Protein AF-A0A8K0KDR8-F1 (afdb_monomer_lite)

Radius of gyration: 21.53 Å; chains: 1; bounding box: 51×29×61 Å

Structure (mmCIF, N/CA/C/O backbone):
data_AF-A0A8K0KDR8-F1
#
_entry.id   AF-A0A8K0KDR8-F1
#
loop_
_atom_site.group_PDB
_atom_site.id
_atom_site.type_symbol
_atom_site.label_atom_id
_atom_site.label_alt_id
_atom_site.label_comp_id
_atom_site.label_asym_id
_atom_site.label_entity_id
_atom_site.label_seq_id
_atom_site.pdbx_PDB_ins_code
_atom_site.Cartn_x
_atom_site.Cartn_y
_atom_site.Cartn_z
_atom_site.occupancy
_atom_site.B_iso_or_equiv
_atom_site.auth_seq_id
_atom_site.auth_comp_id
_atom_site.auth_asym_id
_atom_site.auth_atom_id
_atom_site.pdbx_PDB_model_num
ATOM 1 N N . MET A 1 1 ? -10.555 5.319 9.931 1.00 61.41 1 MET A N 1
ATOM 2 C CA . MET A 1 1 ? -9.282 5.523 10.639 1.00 61.41 1 MET A CA 1
ATOM 3 C C . MET A 1 1 ? -8.241 5.415 9.559 1.00 61.41 1 MET A C 1
ATOM 5 O O . MET A 1 1 ? -8.094 4.333 9.017 1.00 61.41 1 MET A O 1
ATOM 9 N N . TYR A 1 2 ? -7.696 6.553 9.145 1.00 67.12 2 TYR A N 1
ATOM 10 C CA . TYR A 1 2 ? -6.772 6.627 8.020 1.00 67.12 2 TYR A CA 1
ATOM 11 C C . TYR A 1 2 ? -5.458 5.924 8.386 1.00 67.12 2 TYR A C 1
ATOM 13 O O . TYR A 1 2 ? -4.940 6.143 9.483 1.00 67.12 2 TYR A O 1
ATOM 21 N N . GLY A 1 3 ? -4.959 5.046 7.518 1.00 68.75 3 GLY A N 1
ATOM 22 C CA . GLY A 1 3 ? -3.696 4.330 7.700 1.00 68.75 3 GLY A CA 1
ATOM 23 C C . GLY A 1 3 ? -3.787 3.062 8.551 1.00 68.75 3 GLY A C 1
ATOM 24 O O . GLY A 1 3 ? -2.798 2.338 8.640 1.00 68.75 3 GLY A O 1
ATOM 25 N N . ALA A 1 4 ? -4.949 2.753 9.144 1.00 81.62 4 ALA A N 1
ATOM 26 C CA . ALA A 1 4 ? -5.172 1.491 9.864 1.00 81.62 4 ALA A CA 1
ATOM 27 C C . ALA A 1 4 ? -4.938 0.272 8.969 1.00 81.62 4 ALA A C 1
ATOM 29 O O . ALA A 1 4 ? -4.615 -0.811 9.442 1.00 81.62 4 ALA A O 1
ATOM 30 N N . GLU A 1 5 ? -5.060 0.473 7.668 1.00 76.12 5 GLU A N 1
ATOM 31 C CA . GLU A 1 5 ? -4.816 -0.535 6.673 1.00 76.12 5 GLU A CA 1
ATOM 32 C C . GLU A 1 5 ? -3.337 -0.969 6.603 1.00 76.12 5 GLU A C 1
ATOM 34 O O . GLU A 1 5 ? -3.063 -2.112 6.245 1.00 76.12 5 GLU A O 1
ATOM 39 N N . VAL A 1 6 ? -2.402 -0.090 6.991 1.00 75.06 6 VAL A N 1
ATOM 40 C CA . VAL A 1 6 ? -0.946 -0.324 6.960 1.00 75.06 6 VAL A CA 1
ATOM 41 C C . VAL A 1 6 ? -0.435 -0.926 8.272 1.00 75.06 6 VAL A C 1
ATOM 43 O O . VAL A 1 6 ? 0.407 -1.818 8.258 1.00 75.06 6 VAL A O 1
ATOM 46 N N . TRP A 1 7 ? -0.915 -0.438 9.421 1.00 82.00 7 TRP A N 1
ATOM 47 C CA . TRP A 1 7 ? -0.416 -0.863 10.739 1.00 82.00 7 TRP A CA 1
ATOM 48 C C . TRP A 1 7 ? -1.354 -1.811 11.498 1.00 82.00 7 TRP A C 1
ATOM 50 O O . TRP A 1 7 ? -0.960 -2.323 12.544 1.00 82.00 7 TRP A O 1
ATOM 60 N N . GLY A 1 8 ? -2.579 -2.056 11.019 1.00 84.50 8 GLY A N 1
ATOM 61 C CA . GLY A 1 8 ? -3.604 -2.817 11.745 1.00 84.50 8 GLY A CA 1
ATOM 62 C C . GLY A 1 8 ? -3.206 -4.260 12.073 1.00 84.50 8 GLY A C 1
ATOM 63 O O . GLY A 1 8 ? -3.477 -4.723 13.180 1.00 84.50 8 GLY A O 1
ATOM 64 N N . GLU A 1 9 ? -2.492 -4.941 11.174 1.00 82.25 9 GLU A N 1
ATOM 65 C CA . GLU A 1 9 ? -1.931 -6.281 11.428 1.00 82.25 9 GLU A CA 1
ATOM 66 C C . GLU A 1 9 ? -0.784 -6.279 12.460 1.00 82.25 9 GLU A C 1
ATOM 68 O O . GLU A 1 9 ? -0.543 -7.278 13.130 1.00 82.25 9 GLU A O 1
ATOM 73 N N . LEU A 1 10 ? -0.105 -5.144 12.666 1.00 83.81 10 LEU A N 1
ATOM 74 C CA . LEU A 1 10 ? 1.021 -5.009 13.607 1.00 83.81 10 LEU A CA 1
ATOM 75 C C . LEU A 1 10 ? 0.563 -4.702 15.049 1.00 83.81 10 LEU A C 1
ATOM 77 O O . LEU A 1 10 ? 1.365 -4.396 15.942 1.00 83.81 10 LEU A O 1
ATOM 81 N N . VAL A 1 11 ? -0.749 -4.723 15.300 1.00 86.44 11 VA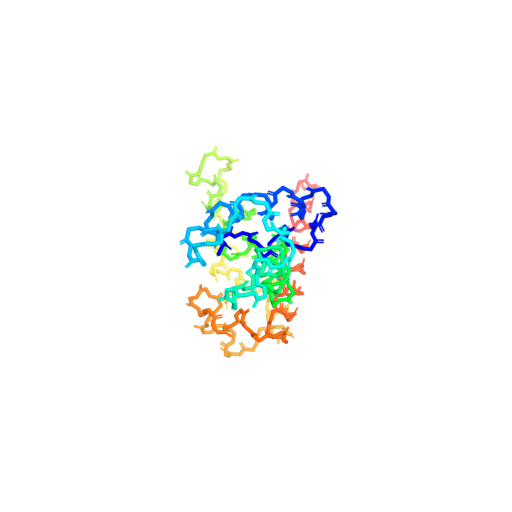L A N 1
ATOM 82 C CA . VAL A 1 11 ? -1.329 -4.416 16.610 1.00 86.44 11 VAL A CA 1
ATOM 83 C C . VAL A 1 11 ? -1.100 -5.583 17.574 1.00 86.44 11 VAL A C 1
ATOM 85 O O . VAL A 1 11 ? -1.824 -6.578 17.560 1.00 86.44 11 VAL A O 1
ATOM 88 N N . ASN A 1 12 ? -0.132 -5.411 18.475 1.00 89.62 12 ASN A N 1
ATOM 89 C CA . ASN A 1 12 ? 0.132 -6.305 19.604 1.00 89.62 12 ASN A CA 1
ATOM 90 C C . ASN A 1 12 ? -0.755 -5.985 20.821 1.00 89.62 12 ASN A C 1
ATOM 92 O O . ASN A 1 12 ? -1.438 -4.959 20.865 1.00 89.62 12 ASN A O 1
ATOM 96 N N . GLN A 1 13 ? -0.683 -6.817 21.868 1.00 88.56 13 GLN A N 1
ATOM 97 C CA . GLN A 1 13 ? -1.474 -6.635 23.094 1.00 88.56 13 GLN A CA 1
ATOM 98 C C . GLN A 1 13 ? -1.250 -5.267 23.765 1.00 88.56 13 GLN A C 1
ATOM 100 O O . GLN A 1 13 ? -2.191 -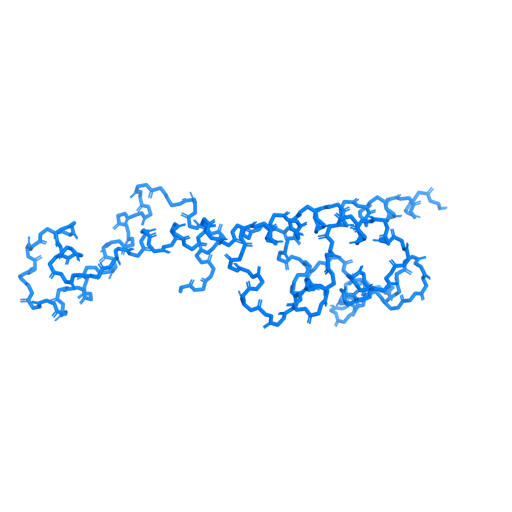4.653 24.263 1.00 88.56 13 GLN A O 1
ATOM 105 N N . ILE A 1 14 ? -0.021 -4.743 23.726 1.00 90.62 14 ILE A N 1
ATOM 106 C CA . ILE A 1 14 ? 0.309 -3.414 24.267 1.00 90.62 14 ILE A CA 1
ATOM 107 C C . ILE A 1 14 ? -0.435 -2.312 23.496 1.00 90.62 14 ILE A C 1
ATOM 109 O O . ILE A 1 14 ? -1.009 -1.406 24.103 1.00 90.62 14 ILE A O 1
ATOM 113 N N . HIS A 1 15 ? -0.456 -2.395 22.163 1.00 90.12 15 HIS A N 1
ATOM 114 C CA . HIS A 1 15 ? -1.165 -1.444 21.304 1.00 90.12 15 HIS A CA 1
ATOM 115 C C . HIS A 1 15 ? -2.677 -1.541 21.507 1.00 90.12 15 HIS A C 1
ATOM 117 O O . HIS A 1 15 ? -3.329 -0.512 21.674 1.00 90.12 15 HIS A O 1
ATOM 123 N N . ARG A 1 16 ? -3.216 -2.764 21.600 1.00 90.69 16 ARG A N 1
ATOM 124 C CA . ARG A 1 16 ? -4.625 -3.013 21.932 1.00 90.69 16 ARG A CA 1
ATOM 125 C C . ARG A 1 16 ? -5.020 -2.330 23.238 1.00 90.69 16 ARG A C 1
ATOM 127 O O . ARG A 1 16 ? -5.980 -1.566 23.258 1.00 90.69 16 ARG A O 1
ATOM 134 N N . ASN A 1 17 ? -4.263 -2.552 24.312 1.00 90.81 17 ASN A N 1
ATOM 135 C CA . ASN A 1 17 ? -4.572 -1.977 25.621 1.00 90.81 17 ASN A CA 1
ATOM 136 C C . ASN A 1 17 ? -4.560 -0.439 25.587 1.00 90.81 17 ASN A C 1
ATOM 138 O O . ASN A 1 17 ? -5.434 0.198 26.174 1.00 90.81 17 ASN A O 1
ATOM 142 N N . LYS A 1 18 ? -3.615 0.170 24.856 1.00 91.88 18 LYS A N 1
ATOM 143 C CA . LYS A 1 18 ? -3.575 1.629 24.655 1.00 91.88 18 LYS A CA 1
ATOM 144 C C . LYS A 1 18 ? -4.787 2.135 23.868 1.00 91.88 18 LYS A C 1
ATOM 146 O O . LYS A 1 18 ? -5.425 3.090 24.300 1.00 91.88 18 LYS A O 1
ATOM 151 N N . LEU A 1 19 ? -5.129 1.491 22.750 1.00 91.75 19 LEU A N 1
ATOM 152 C CA . LEU A 1 19 ? -6.271 1.875 21.911 1.00 91.75 19 LEU A CA 1
ATOM 153 C C . LEU A 1 19 ? -7.598 1.761 22.667 1.00 91.75 19 LEU A C 1
ATOM 155 O O . LEU A 1 19 ? -8.408 2.684 22.626 1.00 91.75 19 LEU A O 1
ATOM 159 N N . LEU A 1 20 ? -7.793 0.673 23.412 1.00 90.19 20 LEU A N 1
ATOM 160 C CA . LEU A 1 20 ? -8.975 0.483 24.250 1.00 90.19 20 LEU A CA 1
ATOM 161 C C . LEU A 1 20 ? -9.050 1.502 25.384 1.00 90.19 20 LEU A C 1
ATOM 163 O O . LEU A 1 20 ? -10.132 2.003 25.674 1.00 90.19 20 LEU A O 1
ATOM 167 N N . SER A 1 21 ? -7.915 1.856 25.993 1.00 90.44 21 SER A N 1
ATOM 168 C CA . SER A 1 21 ? -7.860 2.913 27.009 1.00 90.44 21 SER A CA 1
ATOM 169 C C . SER A 1 21 ? -8.291 4.273 26.444 1.00 90.44 21 SER A C 1
ATOM 171 O O . SER A 1 21 ? -9.080 4.978 27.070 1.00 90.44 21 SER A O 1
ATOM 173 N N . LEU A 1 22 ? -7.863 4.613 25.222 1.00 90.69 22 LEU A N 1
ATOM 174 C CA . LEU A 1 22 ? -8.301 5.832 24.532 1.00 90.69 22 LEU A CA 1
ATOM 175 C C . LEU A 1 22 ? -9.797 5.792 24.186 1.00 90.69 22 LEU A C 1
ATOM 177 O O . LEU A 1 22 ? -10.516 6.766 24.405 1.00 90.69 22 LEU A O 1
ATOM 181 N N . GLN A 1 23 ? -10.282 4.657 23.678 1.00 93.12 23 GLN A N 1
ATOM 182 C CA . GLN A 1 23 ? -11.687 4.480 23.312 1.00 93.12 23 GLN A CA 1
ATOM 183 C C . GLN A 1 23 ? -12.612 4.511 24.538 1.00 93.12 23 GLN A C 1
ATOM 185 O O . GLN A 1 23 ? -13.734 5.010 24.453 1.00 93.12 23 GLN A O 1
ATOM 190 N N . ARG A 1 24 ? -12.141 4.015 25.688 1.00 93.81 24 ARG A N 1
ATOM 191 C CA . ARG A 1 24 ? -12.902 3.894 26.938 1.00 93.81 24 ARG A CA 1
ATOM 192 C C . ARG A 1 24 ? -13.583 5.196 27.344 1.00 93.81 24 ARG A C 1
ATOM 194 O O . ARG A 1 24 ? -14.759 5.168 27.696 1.00 93.81 24 ARG A O 1
ATOM 201 N N . SER A 1 25 ? -12.871 6.320 27.280 1.00 93.00 25 SER A N 1
ATOM 202 C CA . SER A 1 25 ? -13.414 7.633 27.652 1.00 93.00 25 SER A CA 1
ATOM 203 C C . SER A 1 25 ? -14.655 7.983 26.830 1.00 93.00 25 SER A C 1
ATOM 205 O O . SER A 1 25 ? -15.659 8.427 27.379 1.00 93.00 25 SER A O 1
ATOM 207 N N . ILE A 1 26 ? -14.616 7.701 25.526 1.00 93.00 26 ILE A N 1
ATOM 208 C CA . ILE A 1 26 ? -15.735 7.931 24.608 1.00 93.00 26 ILE A CA 1
ATOM 209 C C . ILE A 1 26 ? -16.885 6.961 24.920 1.00 93.00 26 ILE A C 1
ATOM 211 O O . ILE A 1 26 ? -18.036 7.378 25.005 1.00 93.00 26 ILE A O 1
ATOM 215 N N . LEU A 1 27 ? -16.591 5.677 25.152 1.00 93.88 27 LEU A N 1
ATOM 216 C CA . LEU A 1 27 ? -17.623 4.665 25.420 1.00 93.88 27 LEU A CA 1
ATOM 217 C C . LEU A 1 27 ? -18.358 4.890 26.745 1.00 93.88 27 LEU A C 1
ATOM 219 O O . LEU A 1 27 ? -19.563 4.648 26.818 1.00 93.88 27 LEU A O 1
ATOM 223 N N . ILE A 1 28 ? -17.664 5.374 27.779 1.00 94.94 28 ILE A N 1
ATOM 224 C CA . ILE A 1 28 ? -18.285 5.763 29.054 1.00 94.94 28 ILE A CA 1
ATOM 225 C C . ILE A 1 28 ? -19.287 6.897 28.833 1.00 94.94 28 ILE A C 1
ATOM 227 O O . ILE A 1 28 ? -20.389 6.842 29.370 1.00 94.94 28 ILE A O 1
ATOM 231 N N . ILE A 1 29 ? -18.939 7.894 28.014 1.00 94.56 29 ILE A N 1
ATOM 232 C CA . ILE A 1 29 ? -19.832 9.018 27.704 1.00 94.56 29 ILE A CA 1
ATOM 233 C C . ILE A 1 29 ? -21.077 8.527 26.956 1.00 94.56 29 ILE A C 1
ATOM 235 O O . ILE A 1 29 ? -22.191 8.902 27.315 1.00 94.56 29 ILE A O 1
ATOM 239 N N . VAL A 1 30 ? -20.899 7.660 25.955 1.00 94.25 30 VAL A N 1
ATOM 240 C CA . VAL A 1 30 ? -22.004 7.138 25.133 1.00 94.25 30 VAL A CA 1
ATOM 241 C C . VAL A 1 30 ? -22.958 6.258 25.946 1.00 94.25 30 VAL A C 1
ATOM 243 O O . VAL A 1 30 ? -24.170 6.430 25.867 1.00 94.25 30 VAL A O 1
ATOM 246 N N . SER A 1 31 ? -22.425 5.331 26.745 1.00 94.06 31 SER A N 1
ATOM 247 C CA . SER A 1 31 ? -23.236 4.409 27.561 1.00 94.06 31 SER A CA 1
ATOM 248 C C . SER A 1 31 ? -23.750 5.015 28.867 1.00 94.06 31 SER A C 1
ATOM 250 O O . SER A 1 31 ? -24.609 4.418 29.511 1.00 94.06 31 SER A O 1
ATOM 252 N N . LYS A 1 32 ? -23.195 6.158 29.298 1.00 93.75 32 LYS A N 1
ATOM 253 C CA . LYS A 1 32 ? -23.350 6.712 30.657 1.00 93.75 32 LYS A CA 1
ATOM 254 C C . LYS A 1 32 ? -23.006 5.706 31.768 1.00 93.75 32 LYS A C 1
ATOM 256 O O . LYS A 1 32 ? -23.543 5.776 32.872 1.00 93.75 32 LYS A O 1
ATOM 261 N N . ALA A 1 33 ? -22.106 4.768 31.483 1.00 92.19 33 ALA A N 1
ATOM 262 C CA . ALA A 1 33 ? -21.658 3.760 32.431 1.00 92.19 33 ALA A CA 1
ATOM 263 C C . ALA A 1 33 ? -20.788 4.354 33.554 1.00 92.19 33 ALA A C 1
ATOM 265 O O . ALA A 1 33 ? -20.158 5.403 33.408 1.00 92.19 33 ALA A O 1
ATOM 266 N N . TYR A 1 34 ? -20.687 3.640 34.678 1.00 90.56 34 TYR A N 1
ATOM 267 C CA . TYR A 1 34 ? -19.768 4.014 35.753 1.00 90.56 34 TYR A CA 1
ATOM 268 C C . TYR A 1 34 ? -18.304 3.934 35.306 1.00 90.56 34 TYR A C 1
ATOM 270 O O . TYR A 1 34 ? -17.908 3.073 34.516 1.00 90.56 34 TYR A O 1
ATOM 278 N N . ARG A 1 35 ? -17.452 4.778 35.906 1.00 86.94 35 ARG A N 1
ATOM 279 C CA . ARG A 1 35 ? -16.003 4.788 35.635 1.00 86.94 35 ARG A CA 1
ATOM 280 C C . ARG A 1 35 ? -15.289 3.477 35.980 1.00 86.94 35 ARG A C 1
ATOM 282 O O . ARG A 1 35 ? -14.167 3.289 35.518 1.00 86.94 35 ARG A O 1
ATOM 289 N N . THR A 1 36 ? -15.914 2.582 36.745 1.00 92.56 36 THR A N 1
ATOM 290 C CA . THR A 1 36 ? -15.378 1.271 37.150 1.00 92.56 36 THR A CA 1
ATOM 291 C C . THR A 1 36 ? -15.796 0.115 36.239 1.00 92.56 36 THR A C 1
ATOM 293 O O . THR A 1 36 ? -15.296 -0.991 36.412 1.00 92.56 36 THR A O 1
ATOM 296 N N . VAL A 1 37 ? -16.673 0.337 35.251 1.00 92.50 37 VAL A N 1
ATOM 297 C CA . VAL A 1 37 ? -17.098 -0.731 34.326 1.00 92.50 37 VAL A CA 1
ATOM 298 C C . VAL A 1 37 ? -15.895 -1.278 33.558 1.00 92.50 37 VAL A C 1
ATOM 300 O O . VAL A 1 37 ? -15.021 -0.510 33.166 1.00 92.50 37 VAL A O 1
ATOM 303 N N . SER A 1 38 ? -15.824 -2.591 33.329 1.00 90.88 38 SER A N 1
ATOM 304 C CA . SER A 1 38 ? -14.711 -3.212 32.595 1.00 90.88 38 SER A CA 1
ATOM 305 C C . SER A 1 38 ? -14.511 -2.591 31.204 1.00 90.88 38 SER A C 1
ATOM 307 O O . SER A 1 38 ? -15.473 -2.312 30.487 1.00 90.88 38 SER A O 1
ATOM 309 N N . THR A 1 39 ? -13.251 -2.377 30.809 1.00 89.94 39 THR A N 1
ATOM 310 C CA . THR A 1 39 ? -12.902 -1.825 29.486 1.00 89.94 39 THR A CA 1
ATOM 311 C C . THR A 1 39 ? -13.330 -2.747 28.350 1.00 89.94 39 THR A C 1
ATOM 313 O O . THR A 1 39 ? -13.782 -2.249 27.325 1.00 89.94 39 THR A O 1
ATOM 316 N N . ASP A 1 40 ? -13.258 -4.065 28.543 1.00 88.81 40 ASP A N 1
ATOM 317 C CA . ASP A 1 40 ? -13.680 -5.039 27.530 1.00 88.81 40 ASP A CA 1
ATOM 318 C C . ASP A 1 40 ? -15.215 -5.198 27.469 1.00 88.81 40 ASP A C 1
ATOM 320 O O . ASP A 1 40 ? -15.745 -5.624 26.447 1.00 88.81 40 ASP A O 1
ATOM 324 N N . ALA A 1 41 ? -15.950 -4.811 28.523 1.00 91.94 41 ALA A N 1
ATOM 325 C CA . ALA A 1 41 ? -17.417 -4.892 28.555 1.00 91.94 41 ALA A CA 1
ATOM 326 C C . ALA A 1 41 ? -18.109 -3.705 27.857 1.00 91.94 41 ALA A C 1
ATOM 328 O O . ALA A 1 41 ? -19.184 -3.861 27.280 1.00 91.94 41 ALA A O 1
ATOM 329 N N . LEU A 1 42 ? -17.500 -2.514 27.885 1.00 93.06 42 LEU A N 1
ATOM 330 C CA . LEU A 1 42 ? -18.067 -1.294 27.293 1.00 93.06 42 LEU A CA 1
ATOM 331 C C . LEU A 1 42 ? -18.398 -1.414 25.788 1.00 93.06 42 LEU A C 1
ATOM 333 O O . LEU A 1 42 ? -19.496 -1.002 25.404 1.00 93.06 42 LEU A O 1
ATOM 337 N N . PRO A 1 43 ? -17.524 -1.975 24.925 1.00 92.25 43 PRO A N 1
ATOM 338 C CA . PRO A 1 43 ? -17.835 -2.194 23.510 1.00 92.25 43 PRO A CA 1
ATOM 339 C C . PRO A 1 43 ? -19.081 -3.058 23.294 1.00 92.25 43 PRO A C 1
ATOM 341 O O . PRO A 1 43 ? -19.906 -2.750 22.439 1.00 92.25 43 PRO A O 1
ATOM 344 N N . VAL A 1 44 ? -19.251 -4.101 24.113 1.00 92.19 44 VAL A N 1
ATOM 345 C CA . VAL A 1 44 ? -20.390 -5.028 24.027 1.00 92.19 44 VAL A CA 1
ATOM 346 C C . VAL A 1 44 ? -21.692 -4.320 24.401 1.00 92.19 44 VAL A C 1
ATOM 348 O O . VAL A 1 44 ? -22.673 -4.425 23.674 1.00 92.19 44 VAL A O 1
ATOM 351 N N . ILE A 1 45 ? -21.688 -3.543 25.490 1.00 92.44 45 ILE A N 1
ATOM 352 C CA . ILE A 1 45 ? -22.870 -2.802 25.966 1.00 92.44 45 ILE A CA 1
ATOM 353 C C . ILE A 1 45 ? -23.281 -1.704 24.975 1.00 92.44 45 ILE A C 1
ATOM 355 O O . ILE A 1 45 ? -24.465 -1.465 24.763 1.00 92.44 45 ILE A O 1
ATOM 359 N N . THR A 1 46 ? -22.305 -1.020 24.378 1.00 92.62 46 THR A N 1
ATOM 360 C CA . THR A 1 46 ? -22.558 0.084 23.435 1.00 92.62 46 THR A CA 1
ATOM 361 C C . THR A 1 46 ? -22.870 -0.385 22.015 1.00 92.62 46 THR A C 1
ATOM 363 O O . THR A 1 46 ? -23.330 0.420 21.210 1.00 92.62 46 THR A O 1
ATOM 366 N N . GLY A 1 47 ? -22.584 -1.648 21.680 1.00 93.06 47 GLY A N 1
ATOM 367 C CA . GLY A 1 47 ? -22.635 -2.144 20.303 1.00 93.06 47 GLY A CA 1
ATOM 368 C C . GLY A 1 47 ? -21.577 -1.516 19.385 1.00 93.06 47 GLY A C 1
ATOM 369 O O . GLY A 1 47 ? -21.696 -1.590 18.164 1.00 93.06 47 GLY A O 1
ATOM 370 N N . ILE A 1 48 ? -20.546 -0.873 19.945 1.00 92.75 48 ILE A N 1
ATOM 371 C CA . ILE A 1 48 ? -19.491 -0.202 19.179 1.00 92.75 48 ILE A CA 1
ATOM 372 C C . ILE A 1 48 ? -18.278 -1.122 19.098 1.00 92.75 48 ILE A C 1
ATOM 374 O O . ILE A 1 48 ? -17.665 -1.444 20.114 1.00 92.75 48 ILE A O 1
ATOM 378 N N . LEU A 1 49 ? -17.884 -1.493 17.877 1.00 89.44 49 LEU A N 1
ATOM 379 C CA . LEU A 1 49 ? -16.709 -2.332 17.642 1.00 89.44 49 LEU A CA 1
ATOM 380 C C . LEU A 1 49 ? -15.432 -1.680 18.228 1.00 89.44 49 LEU A C 1
ATOM 382 O O . LEU A 1 49 ? -15.176 -0.495 17.968 1.00 89.44 49 LEU A O 1
ATOM 386 N N . PRO A 1 50 ? -14.610 -2.427 18.989 1.00 91.75 50 PRO A N 1
ATOM 387 C CA . PRO A 1 50 ? -13.295 -1.977 19.431 1.00 91.75 50 PRO A CA 1
ATOM 388 C C . PRO A 1 50 ? -12.422 -1.450 18.284 1.00 91.75 50 PRO A C 1
ATOM 390 O O . PRO A 1 50 ? -12.392 -2.026 17.193 1.00 91.75 50 PRO A O 1
ATOM 393 N N . ILE A 1 51 ? -11.698 -0.351 18.520 1.00 90.81 51 ILE A N 1
ATOM 394 C CA . ILE A 1 51 ? -10.862 0.305 17.501 1.00 90.81 51 ILE A CA 1
ATOM 395 C C . ILE A 1 51 ? -9.768 -0.633 16.980 1.00 90.81 51 ILE A C 1
ATOM 397 O O . ILE A 1 51 ? -9.475 -0.602 15.788 1.00 90.81 51 ILE A O 1
ATOM 401 N N . ASP A 1 52 ? -9.186 -1.476 17.834 1.00 89.56 52 ASP A N 1
ATOM 402 C CA . ASP A 1 52 ? -8.181 -2.469 17.441 1.00 89.56 52 ASP A CA 1
ATOM 403 C C . ASP A 1 52 ? -8.754 -3.506 16.465 1.00 89.56 52 ASP A C 1
ATOM 405 O O . ASP A 1 52 ? -8.128 -3.803 15.447 1.00 89.56 52 ASP A O 1
ATOM 409 N N . LEU A 1 53 ? -9.971 -3.997 16.719 1.00 89.69 53 LEU A N 1
ATOM 410 C CA . LEU A 1 53 ? -10.652 -4.931 15.820 1.00 89.69 53 LEU A CA 1
ATOM 411 C C . LEU A 1 53 ? -11.030 -4.262 14.498 1.00 89.69 53 LEU A C 1
ATOM 413 O O . LEU A 1 53 ? -10.789 -4.829 13.437 1.00 89.69 53 LEU A O 1
ATOM 417 N N . LYS A 1 54 ? -11.527 -3.020 14.545 1.00 89.62 54 LYS A N 1
ATOM 418 C CA . LYS A 1 54 ? -11.826 -2.230 13.341 1.00 89.62 54 LYS A CA 1
ATOM 419 C C . LYS A 1 54 ? -10.575 -1.940 12.507 1.00 89.62 54 LYS A C 1
ATOM 421 O O . LYS A 1 54 ? -10.652 -1.844 11.284 1.00 89.62 54 LYS A O 1
ATOM 426 N N . ALA A 1 55 ? -9.429 -1.742 13.157 1.00 88.31 55 ALA A N 1
ATOM 427 C CA . ALA A 1 55 ? -8.158 -1.528 12.477 1.00 88.31 55 ALA A CA 1
ATOM 428 C C . ALA A 1 55 ? -7.666 -2.810 11.792 1.00 88.31 55 ALA A C 1
ATOM 430 O O . ALA A 1 55 ? -7.292 -2.759 10.622 1.00 88.31 55 ALA A O 1
ATOM 431 N N . ARG A 1 56 ? -7.739 -3.958 12.479 1.00 86.56 56 ARG A N 1
ATOM 432 C CA . ARG A 1 56 ? -7.410 -5.271 11.901 1.00 86.56 56 ARG A CA 1
ATOM 433 C C . ARG A 1 56 ? -8.307 -5.622 10.723 1.00 86.56 56 ARG A C 1
ATOM 435 O O . ARG A 1 56 ? -7.796 -5.938 9.660 1.00 86.56 56 ARG A O 1
ATOM 442 N N . GLU A 1 57 ? -9.621 -5.473 10.868 1.00 86.12 57 GLU A N 1
ATOM 443 C CA . GLU A 1 57 ? -10.579 -5.699 9.779 1.00 86.12 57 GLU A CA 1
ATOM 444 C C . GLU A 1 57 ? -10.200 -4.893 8.526 1.00 86.12 57 GLU A C 1
ATOM 446 O O . GLU A 1 57 ? -10.098 -5.443 7.431 1.00 86.12 57 GLU A O 1
ATOM 451 N N . ARG A 1 58 ? -9.901 -3.597 8.686 1.00 80.69 58 ARG A N 1
ATOM 452 C CA . ARG A 1 58 ? -9.443 -2.759 7.570 1.00 80.69 58 ARG A CA 1
ATOM 453 C C . ARG A 1 58 ? -8.117 -3.227 6.977 1.00 80.69 58 ARG A C 1
ATOM 455 O O . ARG A 1 58 ? -7.980 -3.246 5.759 1.00 80.69 58 ARG A O 1
ATOM 462 N N . SER A 1 59 ? -7.148 -3.610 7.798 1.00 81.94 59 SER A N 1
ATOM 463 C CA . SER A 1 59 ? -5.859 -4.107 7.301 1.00 81.94 59 SER A CA 1
ATOM 464 C C . SER A 1 59 ? -6.009 -5.401 6.496 1.00 81.94 59 SER A C 1
ATOM 466 O O . SER A 1 59 ? -5.412 -5.528 5.428 1.00 81.94 59 SER A O 1
ATOM 468 N N . GLN A 1 60 ? -6.910 -6.293 6.910 1.00 76.69 60 GLN A N 1
ATOM 469 C CA . GLN A 1 60 ? -7.226 -7.524 6.178 1.00 76.69 60 GLN A CA 1
ATOM 470 C C . GLN A 1 60 ? -7.950 -7.280 4.859 1.00 76.69 60 GLN A C 1
ATOM 472 O O . GLN A 1 60 ? -7.741 -8.029 3.905 1.00 76.69 60 GLN A O 1
ATOM 477 N N . ILE A 1 61 ? -8.824 -6.271 4.806 1.00 73.19 61 ILE A N 1
ATOM 478 C CA . ILE A 1 61 ? -9.528 -5.912 3.571 1.00 73.19 61 ILE A CA 1
ATOM 479 C C . ILE A 1 61 ? -8.539 -5.334 2.568 1.00 73.19 61 ILE A C 1
ATOM 481 O O . ILE A 1 61 ? -8.549 -5.739 1.414 1.00 73.19 61 ILE A O 1
ATOM 485 N N . TYR A 1 62 ? -7.689 -4.410 3.010 1.00 69.50 62 TYR A N 1
ATOM 486 C CA . TYR A 1 62 ? -7.002 -3.528 2.084 1.00 69.50 62 TYR A CA 1
ATOM 487 C C . TYR A 1 62 ? -5.517 -3.853 1.822 1.00 69.50 62 TYR A C 1
ATOM 489 O O . TYR A 1 62 ? -4.964 -3.294 0.882 1.00 69.50 62 TYR A O 1
ATOM 497 N N . GLN A 1 63 ? -4.869 -4.721 2.617 1.00 68.50 63 GLN A N 1
ATOM 498 C CA . GLN A 1 63 ? -3.482 -5.217 2.446 1.00 68.50 63 GLN A CA 1
ATOM 499 C C . GLN A 1 63 ? -2.480 -4.224 1.812 1.00 68.50 63 GLN A C 1
ATOM 501 O O . GLN A 1 63 ? -1.687 -4.580 0.933 1.00 68.50 63 GLN A O 1
ATOM 506 N N . TRP A 1 64 ? -2.489 -2.963 2.255 1.00 75.31 64 TRP A N 1
ATOM 507 C CA . TRP A 1 64 ? -1.595 -1.955 1.695 1.00 75.31 64 TRP A CA 1
ATOM 508 C C . TRP A 1 64 ? -0.164 -2.295 2.066 1.00 75.31 64 TRP A C 1
ATOM 510 O O . TRP A 1 64 ? 0.214 -2.309 3.236 1.00 75.31 64 TRP A O 1
ATOM 520 N N . ASN A 1 65 ? 0.650 -2.530 1.050 1.00 77.94 65 ASN A N 1
ATOM 521 C CA . ASN A 1 65 ? 2.082 -2.695 1.201 1.00 77.94 65 ASN A CA 1
ATOM 522 C C . ASN A 1 65 ? 2.807 -1.530 0.533 1.00 77.94 65 ASN A C 1
ATOM 524 O O . ASN A 1 65 ? 2.229 -0.761 -0.238 1.00 77.94 65 ASN A O 1
ATOM 528 N N . TYR A 1 66 ? 4.099 -1.422 0.833 1.00 84.81 66 TYR A N 1
ATOM 529 C CA . TYR A 1 66 ? 4.967 -0.382 0.293 1.00 84.81 66 TYR A CA 1
ATOM 530 C C . TYR A 1 66 ? 4.796 -0.211 -1.227 1.00 84.81 66 TYR A C 1
ATOM 532 O O . TYR A 1 66 ? 4.582 0.911 -1.675 1.00 84.81 66 TYR A O 1
ATOM 540 N N . ASN A 1 67 ? 4.785 -1.303 -2.001 1.00 87.62 67 ASN A N 1
ATOM 541 C CA . ASN A 1 67 ? 4.727 -1.248 -3.466 1.00 87.62 67 ASN A CA 1
ATOM 542 C C . ASN A 1 67 ? 3.426 -0.615 -3.978 1.00 87.62 67 ASN A C 1
ATOM 544 O O . ASN A 1 67 ? 3.454 0.272 -4.829 1.00 87.62 67 ASN A O 1
ATOM 548 N N . VAL A 1 68 ? 2.291 -1.050 -3.428 1.00 85.81 68 VAL A N 1
ATOM 549 C CA . VAL A 1 68 ? 0.958 -0.541 -3.784 1.00 85.81 68 VAL A CA 1
ATOM 550 C C . VAL A 1 68 ? 0.855 0.952 -3.475 1.00 85.81 68 VAL A C 1
ATOM 552 O O . VAL A 1 68 ? 0.423 1.734 -4.322 1.00 85.81 68 VAL A O 1
ATOM 555 N N . THR A 1 69 ? 1.328 1.370 -2.298 1.00 84.44 69 THR A N 1
ATOM 556 C CA . THR A 1 69 ? 1.329 2.780 -1.892 1.00 84.44 69 THR A CA 1
ATOM 557 C C . THR A 1 69 ? 2.214 3.640 -2.797 1.00 84.44 69 THR A C 1
ATOM 559 O O . THR A 1 69 ? 1.792 4.733 -3.177 1.00 84.44 69 THR A O 1
ATOM 562 N N . GLN A 1 70 ? 3.408 3.165 -3.181 1.00 88.06 70 GLN A N 1
ATOM 563 C CA . GLN A 1 70 ? 4.309 3.902 -4.081 1.00 88.06 70 GLN A CA 1
ATOM 564 C C . GLN A 1 70 ? 3.655 4.182 -5.439 1.00 88.06 70 GLN A C 1
ATOM 566 O O . GLN A 1 70 ? 3.745 5.306 -5.933 1.00 88.06 70 GLN A O 1
ATOM 571 N N . ILE A 1 71 ? 2.970 3.187 -6.017 1.00 87.88 71 ILE A N 1
ATOM 572 C CA . ILE A 1 71 ? 2.253 3.359 -7.286 1.00 87.88 71 ILE A CA 1
ATOM 573 C C . ILE A 1 71 ? 1.054 4.288 -7.099 1.00 87.88 71 ILE A C 1
ATOM 575 O O . ILE A 1 71 ? 0.956 5.296 -7.788 1.00 87.88 71 ILE A O 1
ATOM 579 N N . LEU A 1 72 ? 0.164 4.025 -6.143 1.00 82.75 72 LEU A N 1
ATOM 580 C CA . LEU A 1 72 ? -1.091 4.780 -6.038 1.00 82.75 72 LEU A CA 1
ATOM 581 C C . LEU A 1 72 ? -0.890 6.261 -5.727 1.00 82.75 72 LEU A C 1
ATOM 583 O O . LEU A 1 72 ? -1.630 7.105 -6.225 1.00 82.75 72 LEU A O 1
ATOM 587 N N . THR A 1 73 ? 0.128 6.583 -4.935 1.00 81.56 73 THR A N 1
ATOM 588 C CA . THR A 1 73 ? 0.423 7.970 -4.561 1.00 81.56 73 THR A CA 1
ATOM 589 C C . THR A 1 73 ? 1.417 8.654 -5.496 1.00 81.56 73 THR A C 1
ATOM 591 O O . THR A 1 73 ? 1.618 9.863 -5.400 1.00 81.56 73 THR A O 1
ATOM 594 N N . GLY A 1 74 ? 2.069 7.895 -6.381 1.00 82.50 74 GLY A N 1
ATOM 595 C CA . GLY A 1 74 ? 3.171 8.388 -7.203 1.00 82.50 74 GLY A CA 1
ATOM 596 C C . GLY A 1 74 ? 4.368 8.905 -6.422 1.00 82.50 74 GLY A C 1
ATOM 597 O O . GLY A 1 74 ? 5.178 9.637 -6.977 1.00 82.50 74 GLY A O 1
ATOM 598 N N . HIS A 1 75 ? 4.496 8.521 -5.151 1.00 80.00 75 HIS A N 1
ATOM 599 C CA . HIS A 1 75 ? 5.668 8.811 -4.324 1.00 80.00 75 HIS A CA 1
ATOM 600 C C . HIS A 1 75 ? 6.839 7.859 -4.576 1.00 80.00 75 HIS A C 1
ATOM 602 O O . HIS A 1 75 ? 7.881 8.005 -3.940 1.00 80.00 75 HIS A O 1
ATOM 608 N N . GLY A 1 76 ? 6.651 6.907 -5.496 1.00 77.12 76 GLY A N 1
ATOM 609 C CA . GLY A 1 76 ? 7.693 6.014 -5.970 1.00 77.12 76 GLY A CA 1
ATOM 610 C C . GLY A 1 76 ? 8.854 6.737 -6.620 1.00 77.12 76 GLY A C 1
ATOM 611 O O . GLY A 1 76 ? 8.951 7.962 -6.683 1.00 77.12 76 GLY A O 1
ATOM 612 N N . ASP A 1 77 ? 9.734 5.924 -7.168 1.00 82.56 77 ASP A N 1
ATOM 613 C CA . ASP A 1 77 ? 10.926 6.369 -7.853 1.00 82.56 77 ASP A CA 1
ATOM 614 C C . ASP A 1 77 ? 10.611 6.959 -9.241 1.00 82.56 77 ASP A C 1
ATOM 616 O O . ASP A 1 77 ? 11.311 6.681 -10.195 1.00 82.56 77 ASP A O 1
ATOM 620 N N . PHE A 1 78 ? 9.561 7.758 -9.407 1.00 89.69 78 PHE A N 1
ATOM 621 C CA . PHE A 1 78 ? 9.162 8.321 -10.699 1.00 89.69 78 PHE A CA 1
ATOM 622 C C . PHE A 1 78 ? 9.951 9.599 -10.982 1.00 89.69 78 PHE A C 1
ATOM 624 O O . PHE A 1 78 ? 9.856 10.569 -10.229 1.00 89.69 78 PHE A O 1
ATOM 631 N N . TYR A 1 79 ? 10.742 9.605 -12.053 1.00 90.12 79 TYR A N 1
ATOM 632 C CA . TYR A 1 79 ? 11.673 10.677 -12.387 1.00 90.12 79 TYR A CA 1
ATOM 633 C C . TYR A 1 79 ? 10.980 12.032 -12.516 1.00 90.12 79 TYR A C 1
ATOM 635 O O . TYR A 1 79 ? 11.447 12.992 -11.907 1.00 90.12 79 TYR A O 1
ATOM 643 N N . ASN A 1 80 ? 9.815 12.109 -13.171 1.00 90.19 80 ASN A N 1
ATOM 644 C CA . ASN A 1 80 ? 9.086 13.375 -13.272 1.00 90.19 80 ASN A CA 1
ATOM 645 C C . ASN A 1 80 ? 8.696 13.929 -11.886 1.00 90.19 80 ASN A C 1
ATOM 647 O O . ASN A 1 80 ? 8.845 15.119 -11.596 1.00 90.19 80 ASN A O 1
ATOM 651 N N . LYS A 1 81 ? 8.269 13.049 -10.967 1.00 88.00 81 LYS A N 1
ATOM 652 C CA . LYS A 1 81 ? 7.947 13.442 -9.590 1.00 88.00 81 LYS A CA 1
ATOM 653 C C . LYS A 1 81 ? 9.196 13.857 -8.812 1.00 88.00 81 LYS A C 1
ATOM 655 O O . LYS A 1 81 ? 9.167 14.884 -8.136 1.00 88.00 81 LYS A O 1
ATOM 660 N N . LEU A 1 82 ? 10.286 13.098 -8.908 1.00 89.00 82 LEU A N 1
ATOM 661 C CA . LEU A 1 82 ? 11.551 13.400 -8.230 1.00 89.00 82 LEU A CA 1
ATOM 662 C C . LEU A 1 82 ? 12.156 14.727 -8.709 1.00 89.00 82 LEU A C 1
ATOM 664 O O . LEU A 1 82 ? 12.625 15.513 -7.884 1.00 89.00 82 LEU A O 1
ATOM 668 N N . ALA A 1 83 ? 12.067 15.020 -10.006 1.00 90.56 83 ALA A N 1
ATOM 669 C CA . ALA A 1 83 ? 12.481 16.293 -10.582 1.00 90.56 83 ALA A CA 1
ATOM 670 C C . ALA A 1 83 ? 11.654 17.470 -10.053 1.00 90.56 83 ALA A C 1
ATOM 672 O O . ALA A 1 83 ? 12.219 18.511 -9.717 1.00 90.56 83 ALA A O 1
ATOM 673 N N . SER A 1 84 ? 10.340 17.297 -9.851 1.00 89.19 84 SER A N 1
ATOM 674 C CA . SER A 1 84 ? 9.504 18.337 -9.222 1.00 89.19 84 SER A CA 1
ATOM 675 C C . SER A 1 84 ? 9.952 18.694 -7.794 1.00 89.19 84 SER A C 1
ATOM 677 O O . SER A 1 84 ? 9.785 19.831 -7.352 1.00 89.19 84 SER A O 1
ATOM 679 N N . PHE A 1 85 ? 10.583 17.745 -7.093 1.00 89.38 85 PHE A N 1
ATOM 680 C CA . PHE A 1 85 ? 11.191 17.943 -5.775 1.00 89.38 85 PHE A CA 1
ATOM 681 C C . PHE A 1 85 ? 12.683 18.299 -5.827 1.00 89.38 85 PHE A C 1
ATOM 683 O O . PHE A 1 85 ? 13.301 18.433 -4.773 1.00 89.38 85 PHE A O 1
ATOM 690 N N . LYS A 1 86 ? 13.261 18.478 -7.023 1.00 91.50 86 LYS A N 1
ATOM 691 C CA . LYS A 1 86 ? 14.690 18.766 -7.242 1.00 91.50 86 LYS A CA 1
ATOM 692 C C . LYS A 1 86 ? 15.624 17.685 -6.680 1.00 91.50 86 LYS A C 1
ATOM 694 O O . LYS A 1 86 ? 16.707 17.988 -6.192 1.00 91.50 86 LYS A O 1
ATOM 699 N N . LEU A 1 87 ? 15.183 16.427 -6.720 1.00 88.56 87 LEU A N 1
ATOM 700 C CA . LEU A 1 87 ? 15.955 15.266 -6.258 1.00 88.56 87 LEU A CA 1
ATOM 701 C C . LEU A 1 87 ? 16.607 14.484 -7.407 1.00 88.56 87 LEU A C 1
ATOM 703 O O . LEU A 1 87 ? 17.401 13.583 -7.153 1.00 88.56 87 LEU A O 1
ATOM 707 N N . HIS A 1 88 ? 16.245 14.786 -8.654 1.00 87.25 88 HIS A N 1
ATOM 708 C CA . HIS A 1 88 ? 16.777 14.138 -9.847 1.00 87.25 88 HIS A CA 1
ATOM 709 C C . HIS A 1 88 ? 16.577 15.041 -11.073 1.00 87.25 88 HIS A C 1
ATOM 711 O O . HIS A 1 88 ? 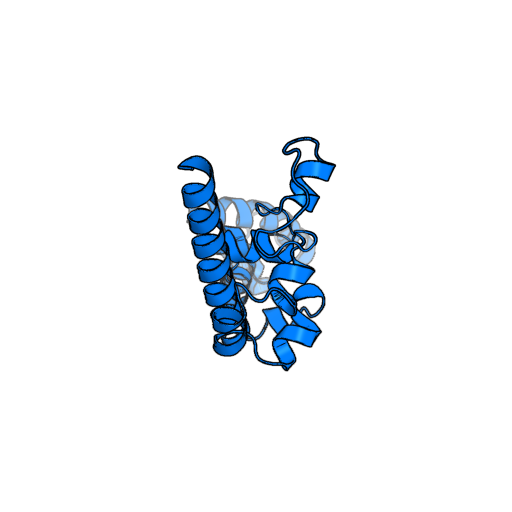15.552 15.711 -11.154 1.00 87.25 88 HIS A O 1
ATOM 717 N N . ASP A 1 89 ? 17.505 15.037 -12.032 1.00 89.44 89 ASP A N 1
ATOM 718 C CA . ASP A 1 89 ? 17.432 15.933 -13.204 1.00 89.44 89 ASP A CA 1
ATOM 719 C C . ASP A 1 89 ? 16.658 15.329 -14.386 1.00 89.44 89 ASP A C 1
ATOM 721 O O . ASP A 1 89 ? 16.045 16.038 -15.183 1.00 89.44 89 ASP A O 1
ATOM 725 N N . ARG A 1 90 ? 16.651 13.997 -14.501 1.00 89.50 90 ARG A N 1
ATOM 726 C CA . ARG A 1 90 ? 15.838 13.279 -15.496 1.00 89.50 90 ARG A CA 1
ATOM 727 C C . ARG A 1 90 ? 14.348 13.405 -15.164 1.00 89.50 90 ARG A C 1
ATOM 729 O O . ARG A 1 90 ? 13.979 13.266 -14.001 1.00 89.50 90 ARG A O 1
ATOM 736 N N . VAL A 1 91 ? 13.519 13.570 -16.199 1.00 92.25 91 VAL A N 1
ATOM 737 C CA . VAL A 1 91 ? 12.039 13.564 -16.131 1.00 92.25 91 VAL A CA 1
ATOM 738 C C . VAL A 1 91 ? 11.395 12.440 -16.952 1.00 92.25 91 VAL A C 1
ATOM 740 O O . VAL A 1 91 ? 10.208 12.159 -16.799 1.00 92.25 91 VAL A O 1
ATOM 743 N N . THR A 1 92 ? 12.166 11.795 -17.826 1.00 93.31 92 THR A N 1
ATOM 744 C CA . THR A 1 92 ? 11.701 10.766 -18.760 1.00 93.31 92 THR A CA 1
ATOM 745 C C . THR A 1 92 ? 11.936 9.354 -18.235 1.00 93.31 92 THR A C 1
ATOM 747 O O . THR A 1 92 ? 12.837 9.107 -17.434 1.00 93.31 92 THR A O 1
ATOM 750 N N . CYS A 1 93 ? 11.107 8.425 -18.697 1.00 92.12 93 CYS A N 1
ATOM 751 C CA . CYS A 1 93 ? 11.237 6.991 -18.500 1.00 92.12 93 CYS A CA 1
ATOM 752 C C . CYS A 1 93 ? 12.226 6.416 -19.525 1.00 92.12 93 CYS A C 1
ATOM 754 O O . CYS A 1 93 ? 12.490 7.039 -20.553 1.00 92.12 93 CYS A O 1
ATOM 756 N N . GLU A 1 94 ? 12.695 5.187 -19.309 1.00 90.38 94 GLU A N 1
ATOM 757 C CA . GLU A 1 94 ? 13.594 4.487 -20.243 1.00 90.38 94 GLU A CA 1
ATOM 758 C C . GLU A 1 94 ? 12.985 4.250 -21.628 1.00 90.38 94 GLU A C 1
ATOM 760 O O . GLU A 1 94 ? 13.698 4.043 -22.604 1.00 90.38 94 GLU A O 1
ATOM 765 N N . CYS A 1 95 ? 11.656 4.288 -21.745 1.00 92.06 95 CYS A N 1
ATOM 766 C CA . CYS A 1 95 ? 10.989 4.201 -23.040 1.00 92.06 95 CYS A CA 1
ATOM 767 C C . CYS A 1 95 ? 10.929 5.543 -23.794 1.00 92.06 95 CYS A C 1
ATOM 769 O O . CYS A 1 95 ? 10.391 5.576 -24.896 1.00 92.06 95 CYS A O 1
ATOM 771 N N . GLY A 1 96 ? 11.414 6.641 -23.201 1.00 91.62 96 GLY A N 1
ATOM 772 C CA . GLY A 1 96 ? 11.459 7.981 -23.800 1.00 91.62 96 GLY A CA 1
ATOM 773 C C . GLY A 1 96 ? 10.289 8.913 -23.456 1.00 91.62 96 GLY A C 1
ATOM 774 O O . GLY A 1 96 ? 10.392 10.114 -23.683 1.00 91.62 96 GLY A O 1
ATOM 775 N N . GLU A 1 97 ? 9.208 8.400 -22.870 1.00 94.19 97 GLU A N 1
ATOM 776 C CA . GLU A 1 97 ? 8.042 9.195 -22.448 1.00 94.19 97 GLU A CA 1
ATOM 777 C C . GLU A 1 97 ? 8.241 9.824 -21.060 1.00 94.19 97 GLU A C 1
ATOM 779 O O . GLU A 1 97 ? 9.180 9.485 -20.341 1.00 94.19 97 GLU A O 1
ATOM 784 N N . ILE A 1 98 ? 7.348 10.724 -20.642 1.00 93.25 98 ILE A N 1
ATOM 785 C CA . ILE A 1 98 ? 7.389 11.331 -19.300 1.00 93.25 98 ILE A CA 1
ATOM 786 C C . ILE A 1 98 ? 7.189 10.247 -18.223 1.00 93.25 98 ILE A C 1
ATOM 788 O O . ILE A 1 98 ? 6.224 9.481 -18.262 1.00 93.25 98 ILE A O 1
ATOM 792 N N . ASP A 1 99 ? 8.088 10.188 -17.232 1.00 92.06 99 ASP A N 1
ATOM 793 C CA . ASP A 1 99 ? 8.047 9.172 -16.172 1.00 92.06 99 ASP A CA 1
ATOM 794 C C . ASP A 1 99 ? 7.052 9.545 -15.070 1.00 92.06 99 ASP A C 1
ATOM 796 O O . ASP A 1 99 ? 7.413 10.014 -13.986 1.00 92.06 99 ASP A O 1
ATOM 800 N N . GLU A 1 100 ? 5.779 9.324 -15.369 1.00 90.62 100 GLU A N 1
ATOM 801 C CA . GLU A 1 100 ? 4.670 9.411 -14.428 1.00 90.62 100 GLU A CA 1
ATOM 802 C C . GLU A 1 100 ? 4.069 8.036 -14.151 1.00 90.62 100 GLU A C 1
ATOM 804 O O . GLU A 1 100 ? 4.161 7.103 -14.952 1.00 90.62 100 GLU A O 1
ATOM 809 N N . VAL A 1 101 ? 3.393 7.914 -13.008 1.00 90.31 101 VAL A N 1
ATOM 810 C CA . VAL A 1 101 ? 2.697 6.674 -12.649 1.00 90.31 101 VAL A CA 1
ATOM 811 C C . VAL A 1 101 ? 1.675 6.297 -13.714 1.00 90.31 101 VAL A C 1
ATOM 813 O O . VAL A 1 101 ? 1.622 5.141 -14.113 1.00 90.31 101 VAL A O 1
ATOM 816 N N . GLU A 1 102 ? 0.885 7.268 -14.177 1.00 88.69 102 GLU A N 1
ATOM 817 C CA . GLU A 1 102 ? -0.068 7.142 -15.282 1.00 88.69 102 GLU A CA 1
ATOM 818 C C . GLU A 1 102 ? 0.547 6.414 -16.466 1.00 88.69 102 GLU A C 1
ATOM 820 O O . GLU A 1 102 ? 0.003 5.424 -16.949 1.00 88.69 102 GLU A O 1
ATOM 825 N N . HIS A 1 103 ? 1.700 6.906 -16.913 1.00 91.31 103 HIS A N 1
ATOM 826 C CA . HIS A 1 103 ? 2.415 6.348 -18.039 1.00 91.31 103 HIS A CA 1
ATOM 827 C C . HIS A 1 103 ? 2.782 4.885 -17.763 1.00 91.31 103 HIS A C 1
ATOM 829 O O . HIS A 1 103 ? 2.418 4.009 -18.544 1.00 91.31 103 HIS A O 1
ATOM 835 N N . VAL A 1 104 ? 3.411 4.596 -16.621 1.00 90.50 104 VAL A N 1
ATOM 836 C CA . VAL A 1 104 ? 3.842 3.237 -16.249 1.00 90.50 104 VAL A CA 1
ATOM 837 C C . VAL A 1 104 ? 2.667 2.262 -16.115 1.00 90.50 104 VAL A C 1
ATOM 839 O O . VAL A 1 104 ? 2.768 1.111 -16.536 1.00 90.50 104 VAL A O 1
ATOM 842 N N . VAL A 1 105 ? 1.551 2.709 -15.538 1.00 89.19 105 VAL A N 1
ATOM 843 C CA . VAL A 1 105 ? 0.385 1.864 -15.248 1.00 89.19 105 VAL A CA 1
ATOM 844 C C . VAL A 1 105 ? -0.498 1.652 -16.470 1.00 89.19 105 VAL A C 1
ATOM 846 O O . VAL A 1 105 ? -1.107 0.593 -16.576 1.00 89.19 105 VAL A O 1
ATOM 849 N N . LEU A 1 106 ? -0.590 2.621 -17.383 1.00 87.56 106 LEU A N 1
ATOM 850 C CA . LEU A 1 106 ? -1.576 2.592 -18.467 1.00 87.56 106 LEU A CA 1
ATOM 851 C C . LEU A 1 106 ? -0.958 2.334 -19.842 1.00 87.56 106 LEU A C 1
ATOM 853 O O . LEU A 1 106 ? -1.554 1.620 -20.647 1.00 87.56 106 LEU A O 1
ATOM 857 N N . ASN A 1 107 ? 0.224 2.897 -20.108 1.00 89.50 107 ASN A N 1
ATOM 858 C CA . ASN A 1 107 ? 0.690 3.114 -21.481 1.00 89.50 107 ASN A CA 1
ATOM 859 C C . ASN A 1 107 ? 2.120 2.627 -21.754 1.00 89.50 107 ASN A C 1
ATOM 861 O O . ASN A 1 107 ? 2.508 2.530 -22.912 1.00 89.50 107 ASN A O 1
ATOM 865 N N . CYS A 1 108 ? 2.928 2.367 -20.725 1.00 93.06 108 CYS A N 1
ATOM 866 C CA . CYS A 1 108 ? 4.356 2.147 -20.917 1.00 93.06 108 CYS A CA 1
ATOM 867 C C . CYS A 1 108 ? 4.642 0.777 -21.557 1.00 93.06 108 CYS A C 1
ATOM 869 O O . CYS A 1 108 ? 4.363 -0.243 -20.911 1.00 93.06 108 CYS A O 1
ATOM 871 N N . PRO A 1 109 ? 5.292 0.741 -22.741 1.00 94.19 109 PRO A N 1
ATOM 872 C CA . PRO A 1 109 ? 5.565 -0.500 -23.469 1.00 94.19 109 PRO A CA 1
ATOM 873 C C . PRO A 1 109 ? 6.498 -1.453 -22.708 1.00 94.19 109 PRO A C 1
ATOM 875 O O . PRO A 1 109 ? 6.433 -2.667 -22.879 1.00 94.19 109 PRO A O 1
ATOM 878 N N . LEU A 1 110 ? 7.342 -0.931 -21.808 1.00 93.62 110 LEU A N 1
ATOM 879 C CA . LEU A 1 110 ? 8.261 -1.735 -20.985 1.00 93.62 110 LEU A CA 1
ATOM 880 C C . LEU A 1 110 ? 7.552 -2.601 -19.927 1.00 93.62 110 LEU A C 1
ATOM 882 O O . LEU A 1 110 ? 8.177 -3.479 -19.318 1.00 93.62 110 LEU A O 1
ATOM 886 N N . TYR A 1 111 ? 6.268 -2.330 -19.680 1.00 92.94 111 TYR A N 1
ATOM 887 C CA . TYR A 1 111 ? 5.454 -3.008 -18.672 1.00 92.94 111 TYR A CA 1
ATOM 888 C C . TYR A 1 111 ? 4.175 -3.611 -19.266 1.00 92.94 111 TYR A C 1
ATOM 890 O O . TYR A 1 111 ? 3.288 -3.989 -18.502 1.00 92.94 111 TYR A O 1
ATOM 898 N N . ASP A 1 112 ? 4.057 -3.712 -20.595 1.00 91.69 112 ASP A N 1
ATOM 899 C CA . ASP A 1 112 ? 2.880 -4.281 -21.272 1.00 91.69 112 ASP A CA 1
ATOM 900 C C . ASP A 1 112 ? 2.619 -5.725 -20.851 1.00 91.69 112 ASP A C 1
ATOM 902 O O . ASP A 1 112 ? 1.491 -6.087 -20.533 1.00 91.69 112 ASP A O 1
ATOM 906 N N . ASP A 1 113 ? 3.671 -6.534 -20.768 1.00 93.00 113 ASP A N 1
ATOM 907 C CA . ASP A 1 113 ? 3.602 -7.923 -20.318 1.00 93.00 113 ASP A CA 1
ATOM 908 C C . ASP A 1 113 ? 3.077 -8.036 -18.879 1.00 93.00 113 ASP A C 1
ATOM 910 O O . ASP A 1 113 ? 2.245 -8.890 -18.582 1.00 93.00 113 ASP A O 1
ATOM 914 N N . ILE A 1 114 ? 3.520 -7.165 -17.971 1.00 93.00 114 ILE A N 1
ATOM 915 C CA . ILE A 1 114 ? 3.044 -7.165 -16.581 1.00 93.00 114 ILE A CA 1
ATOM 916 C C . ILE A 1 114 ? 1.605 -6.639 -16.530 1.00 93.00 114 ILE A C 1
ATOM 918 O O . ILE A 1 114 ? 0.757 -7.199 -15.840 1.00 93.00 114 ILE A O 1
ATOM 922 N N . ARG A 1 115 ? 1.295 -5.588 -17.288 1.00 91.06 115 ARG A N 1
ATOM 923 C CA . ARG A 1 115 ? -0.040 -4.993 -17.334 1.00 91.06 115 ARG A CA 1
ATOM 924 C C . ARG A 1 115 ? -1.080 -5.977 -17.859 1.00 91.06 115 ARG A C 1
ATOM 926 O O . ARG A 1 115 ? -2.088 -6.174 -17.198 1.00 91.06 115 ARG A O 1
ATOM 933 N N . ILE A 1 116 ? -0.813 -6.646 -18.977 1.00 88.81 116 ILE A N 1
ATOM 934 C CA . ILE A 1 116 ? -1.732 -7.620 -19.586 1.00 88.81 116 ILE A CA 1
ATOM 935 C C . ILE A 1 116 ? -2.010 -8.798 -18.641 1.00 88.81 116 ILE A C 1
ATOM 937 O O . ILE A 1 116 ? -3.131 -9.293 -18.596 1.00 88.81 116 ILE A O 1
ATOM 941 N N . ASN A 1 117 ? -1.013 -9.227 -17.863 1.00 89.56 117 ASN A N 1
ATOM 942 C CA . ASN A 1 117 ? -1.154 -10.372 -16.962 1.00 89.56 117 ASN A CA 1
ATOM 943 C C . ASN A 1 117 ? -1.896 -10.061 -15.651 1.00 89.56 117 ASN A C 1
ATOM 945 O O . ASN A 1 117 ? -2.415 -10.984 -15.028 1.00 89.56 117 ASN A O 1
ATOM 949 N N . TYR A 1 118 ? -1.909 -8.801 -15.201 1.00 87.88 118 TYR A N 1
ATOM 950 C CA . TYR A 1 118 ? -2.375 -8.450 -13.851 1.00 87.88 118 TYR A CA 1
ATOM 951 C C .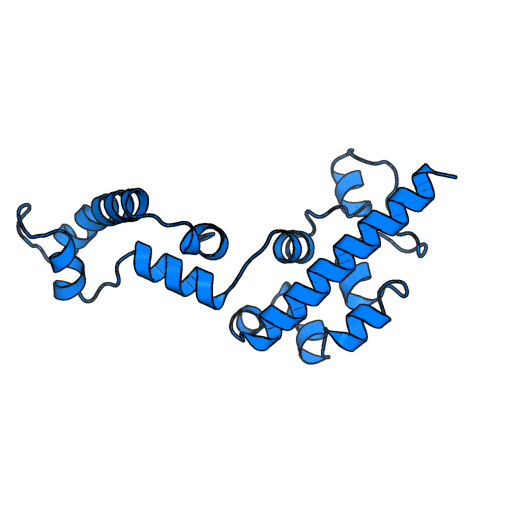 TYR A 1 118 ? -3.385 -7.297 -13.791 1.00 87.88 118 TYR A C 1
ATOM 953 O O . TYR A 1 118 ? -3.978 -7.077 -12.739 1.00 87.88 118 TYR A O 1
ATOM 961 N N . LEU A 1 119 ? -3.578 -6.534 -14.868 1.00 82.94 119 LEU A N 1
ATOM 962 C CA . LEU A 1 119 ? -4.521 -5.419 -14.916 1.00 82.94 119 LEU A CA 1
ATOM 963 C C . LEU A 1 119 ? -5.591 -5.700 -15.974 1.00 82.94 119 LEU A C 1
ATOM 965 O O . LEU A 1 119 ? -5.411 -5.433 -17.160 1.00 82.94 119 LEU A O 1
ATOM 969 N N . GLU A 1 120 ? -6.739 -6.208 -15.530 1.00 73.06 120 GLU A N 1
ATOM 970 C CA . GLU A 1 120 ? -7.933 -6.292 -16.372 1.00 73.06 120 GLU A CA 1
ATOM 971 C C . GLU A 1 120 ? -8.457 -4.891 -16.736 1.00 73.06 120 GLU A C 1
ATOM 973 O O . GLU A 1 120 ? -8.231 -3.909 -16.023 1.00 73.06 120 GLU A O 1
ATOM 978 N N . SER A 1 121 ? -9.224 -4.776 -17.823 1.00 69.19 121 SER A N 1
ATOM 979 C CA . SER A 1 121 ? -9.769 -3.492 -18.301 1.00 69.19 121 SER A CA 1
ATOM 980 C C . SER A 1 121 ? -10.573 -2.733 -17.234 1.00 69.19 121 SER A C 1
ATOM 982 O O . SER A 1 121 ? -10.487 -1.506 -17.149 1.00 69.19 121 SER A O 1
ATOM 984 N N . ALA A 1 122 ? -11.290 -3.450 -16.364 1.00 61.94 122 ALA A N 1
ATOM 985 C CA . ALA A 1 122 ? -12.024 -2.872 -15.239 1.00 61.94 122 ALA A CA 1
ATOM 986 C C . ALA A 1 122 ? -11.104 -2.238 -14.178 1.00 61.94 122 ALA A C 1
ATOM 988 O O . ALA A 1 122 ? -11.478 -1.236 -13.563 1.00 61.94 122 ALA A O 1
ATOM 989 N N . ILE A 1 123 ? -9.901 -2.793 -13.985 1.00 66.56 123 ILE A N 1
ATOM 990 C CA . ILE A 1 123 ? -8.870 -2.268 -13.083 1.00 66.56 123 ILE A CA 1
ATOM 991 C C . ILE A 1 123 ? -8.266 -1.000 -13.685 1.00 66.56 123 ILE A C 1
ATOM 993 O O . ILE A 1 123 ? -8.209 0.033 -13.023 1.00 66.56 123 ILE A O 1
ATOM 997 N N . VAL A 1 124 ? -7.893 -1.046 -14.964 1.00 67.94 124 VAL A N 1
ATOM 998 C CA . VAL A 1 124 ? -7.281 0.073 -15.702 1.00 67.94 124 VAL A CA 1
ATOM 999 C C . VAL A 1 124 ? -8.169 1.323 -15.707 1.00 67.94 124 VAL A C 1
ATOM 1001 O O . VAL A 1 124 ? -7.666 2.436 -15.599 1.00 67.94 124 VAL A O 1
ATOM 1004 N N . GLN A 1 125 ? -9.493 1.172 -15.767 1.00 65.69 125 GLN A N 1
ATOM 1005 C CA . GLN A 1 125 ? -10.422 2.312 -15.750 1.00 65.69 125 GLN A CA 1
ATOM 1006 C C . GLN A 1 125 ? -10.575 2.976 -14.371 1.00 65.69 125 GLN A C 1
ATOM 1008 O O . GLN A 1 125 ? -11.054 4.102 -14.279 1.00 65.69 125 GLN A O 1
ATOM 1013 N N . ASN A 1 126 ? -10.188 2.289 -13.294 1.00 66.81 126 ASN A N 1
ATOM 1014 C CA . ASN A 1 126 ? -10.586 2.629 -11.927 1.00 66.81 126 ASN A CA 1
ATOM 1015 C C . ASN A 1 126 ? -9.433 2.619 -10.909 1.00 66.81 126 ASN A C 1
ATOM 1017 O O . ASN A 1 126 ? -9.660 2.899 -9.731 1.00 66.81 126 ASN A O 1
ATOM 1021 N N . TRP A 1 127 ? -8.208 2.321 -11.350 1.00 71.12 127 TRP A N 1
ATOM 1022 C CA . TRP A 1 127 ? -7.047 2.051 -10.498 1.00 71.12 127 TRP A CA 1
ATOM 1023 C C . TRP A 1 127 ? -6.699 3.178 -9.512 1.00 71.12 127 TRP A C 1
ATOM 1025 O O . TRP A 1 127 ? -6.149 2.891 -8.454 1.00 71.12 127 TRP A O 1
ATOM 1035 N N . ARG A 1 128 ? -7.024 4.445 -9.822 1.00 66.19 128 ARG A N 1
ATOM 1036 C CA . ARG A 1 128 ? -6.752 5.606 -8.949 1.00 66.19 128 ARG A CA 1
ATOM 1037 C C . ARG A 1 128 ? -7.935 6.072 -8.105 1.00 66.19 128 ARG A C 1
ATOM 1039 O O . ARG A 1 128 ? -7.742 6.510 -6.976 1.00 66.19 128 ARG A O 1
ATOM 1046 N N . THR A 1 129 ? -9.144 6.048 -8.656 1.00 61.69 129 THR A N 1
ATOM 1047 C CA . THR A 1 129 ? -10.294 6.795 -8.112 1.00 61.69 129 THR A CA 1
ATOM 1048 C C . THR A 1 129 ? -11.362 5.911 -7.486 1.00 61.69 129 THR A C 1
ATOM 1050 O O . THR A 1 129 ? -12.240 6.417 -6.787 1.00 61.69 129 THR A O 1
ATOM 1053 N N . ASN A 1 130 ? -11.311 4.597 -7.698 1.00 61.06 130 ASN A N 1
ATOM 1054 C CA . ASN A 1 130 ? -12.393 3.728 -7.277 1.00 61.06 130 ASN A CA 1
ATOM 1055 C C . ASN A 1 130 ? -12.069 3.024 -5.958 1.00 61.06 130 ASN A C 1
ATOM 1057 O O . ASN A 1 130 ? -11.333 2.047 -5.916 1.00 61.06 130 ASN A O 1
ATOM 1061 N N . LEU A 1 131 ? -12.677 3.467 -4.860 1.00 54.69 131 LEU A N 1
ATOM 1062 C CA . LEU A 1 131 ? -12.574 2.752 -3.585 1.00 54.69 131 LEU A CA 1
ATOM 1063 C C . LEU A 1 131 ? -13.147 1.321 -3.660 1.00 54.69 131 LEU A C 1
ATOM 1065 O O . LEU A 1 131 ? -12.686 0.472 -2.905 1.00 54.69 131 LEU A O 1
ATOM 1069 N N . ASN A 1 132 ? -14.064 1.007 -4.592 1.00 58.44 132 ASN A N 1
ATOM 1070 C CA . ASN A 1 132 ? -14.565 -0.364 -4.798 1.00 58.44 132 ASN A CA 1
ATOM 1071 C C . ASN A 1 132 ? -13.516 -1.290 -5.433 1.00 58.44 132 ASN A C 1
ATOM 1073 O O . ASN A 1 132 ? -13.598 -2.509 -5.301 1.00 58.44 132 ASN A O 1
ATOM 1077 N N . PHE A 1 133 ? -12.503 -0.739 -6.106 1.00 62.44 133 PHE A N 1
ATOM 1078 C CA . PHE A 1 133 ? -11.350 -1.524 -6.553 1.00 62.44 133 PHE A CA 1
ATOM 1079 C C . PHE A 1 133 ? -10.582 -2.094 -5.354 1.00 62.44 133 PHE A C 1
ATOM 1081 O O . PHE A 1 133 ? -10.150 -3.244 -5.371 1.00 62.44 133 PHE A O 1
ATOM 1088 N N . LEU A 1 134 ? -10.504 -1.308 -4.282 1.00 59.19 134 LEU A N 1
ATOM 1089 C CA . LEU A 1 134 ? -9.809 -1.629 -3.045 1.00 59.19 134 LEU A CA 1
ATOM 1090 C C . LEU A 1 134 ? -10.668 -2.434 -2.051 1.00 59.19 134 LEU A C 1
ATOM 1092 O O . LEU A 1 134 ? -10.208 -2.722 -0.951 1.00 59.19 134 LEU A O 1
ATOM 1096 N N . THR A 1 135 ? -11.899 -2.815 -2.405 1.00 64.50 135 THR A N 1
ATOM 1097 C CA . THR A 1 135 ? -12.738 -3.698 -1.572 1.00 64.50 135 THR A CA 1
ATOM 1098 C C . THR A 1 135 ? -12.758 -5.146 -2.061 1.00 64.50 135 THR A C 1
ATOM 1100 O O . THR A 1 135 ? -13.042 -6.045 -1.268 1.00 64.50 135 THR A O 1
ATOM 1103 N N . ASN A 1 136 ? -12.428 -5.408 -3.333 1.00 77.50 136 ASN A N 1
ATOM 1104 C CA . ASN A 1 136 ? -12.330 -6.765 -3.869 1.00 77.50 136 ASN A CA 1
ATOM 1105 C C . ASN A 1 136 ? -10.934 -7.353 -3.609 1.00 77.50 136 ASN A C 1
ATOM 1107 O O . ASN A 1 136 ? -9.934 -6.881 -4.151 1.00 77.50 136 ASN A O 1
ATOM 1111 N N . LYS A 1 137 ? -10.880 -8.434 -2.821 1.00 78.62 137 LYS A N 1
ATOM 1112 C CA . LYS A 1 137 ? -9.632 -9.124 -2.465 1.00 78.62 137 LYS A CA 1
ATOM 1113 C C . LYS A 1 137 ? -8.828 -9.599 -3.677 1.00 78.62 137 LYS A C 1
ATOM 1115 O O . LYS A 1 137 ? -7.602 -9.547 -3.625 1.00 78.62 137 LYS A O 1
ATOM 1120 N N . GLU A 1 138 ? -9.484 -10.045 -4.747 1.00 81.56 138 GLU A N 1
ATOM 1121 C CA . GLU A 1 138 ? -8.783 -10.520 -5.945 1.00 81.56 138 GLU A CA 1
ATOM 1122 C C . GLU A 1 138 ? -8.122 -9.357 -6.691 1.00 81.56 138 GLU A C 1
ATOM 1124 O O . GLU A 1 138 ? -6.934 -9.418 -6.995 1.00 81.56 138 GLU A O 1
ATOM 1129 N N . ASN A 1 139 ? -8.838 -8.244 -6.863 1.00 80.81 139 ASN A N 1
ATOM 1130 C CA . ASN A 1 139 ? -8.298 -7.038 -7.495 1.00 80.81 139 ASN A CA 1
ATOM 1131 C C . ASN A 1 139 ? -7.085 -6.490 -6.730 1.00 80.81 139 ASN A C 1
ATOM 1133 O O . ASN A 1 139 ? -6.069 -6.143 -7.331 1.00 80.81 139 ASN A O 1
ATOM 1137 N N . ILE A 1 140 ? -7.161 -6.454 -5.395 1.00 79.81 140 ILE A N 1
ATOM 1138 C CA . ILE A 1 140 ? -6.055 -6.011 -4.532 1.00 79.81 140 ILE A CA 1
ATOM 1139 C C . ILE A 1 140 ? -4.846 -6.931 -4.687 1.00 79.81 140 ILE A C 1
ATOM 1141 O O . ILE A 1 140 ? -3.712 -6.455 -4.752 1.00 79.81 140 ILE A O 1
ATOM 1145 N N . LYS A 1 141 ? -5.071 -8.245 -4.764 1.00 84.19 141 LYS A N 1
ATOM 1146 C CA . LYS A 1 141 ? -4.009 -9.237 -4.942 1.00 84.19 141 LYS A CA 1
ATOM 1147 C C . LYS A 1 141 ? -3.331 -9.092 -6.304 1.00 84.19 141 LYS A C 1
ATOM 1149 O O . LYS A 1 141 ? -2.103 -9.028 -6.359 1.00 84.19 141 LYS A O 1
ATOM 1154 N N . GLN A 1 142 ? -4.110 -8.986 -7.379 1.00 86.56 142 GLN A N 1
ATOM 1155 C CA . GLN A 1 142 ? -3.588 -8.774 -8.729 1.00 86.56 142 GLN A CA 1
ATOM 1156 C C . GLN A 1 142 ? -2.788 -7.470 -8.817 1.00 86.56 142 GLN A C 1
ATOM 1158 O O . GLN A 1 142 ? -1.638 -7.472 -9.254 1.00 86.56 142 GLN A O 1
ATOM 1163 N N . PHE A 1 143 ? -3.339 -6.372 -8.295 1.00 86.25 143 PHE A N 1
ATOM 1164 C CA . PHE A 1 143 ? -2.662 -5.078 -8.283 1.00 86.25 143 PHE A CA 1
ATOM 1165 C C . PHE A 1 143 ? -1.406 -5.062 -7.413 1.00 86.25 143 PHE A C 1
ATOM 1167 O O . PHE A 1 143 ? -0.418 -4.411 -7.748 1.00 86.25 143 PHE A O 1
ATOM 1174 N N . THR A 1 144 ? -1.415 -5.797 -6.302 1.00 87.06 144 THR A N 1
ATOM 1175 C CA . THR A 1 144 ? -0.239 -5.960 -5.446 1.00 87.06 144 THR A CA 1
ATOM 1176 C C . THR A 1 144 ? 0.902 -6.640 -6.193 1.00 87.06 144 THR A C 1
ATOM 1178 O O . THR A 1 144 ? 2.039 -6.163 -6.132 1.00 87.06 144 THR A O 1
ATOM 1181 N N . GLU A 1 145 ? 0.621 -7.726 -6.918 1.00 90.62 145 GLU A N 1
ATOM 1182 C CA . GLU A 1 145 ? 1.645 -8.402 -7.718 1.00 90.62 145 GLU A CA 1
ATOM 1183 C C . GLU A 1 145 ? 2.092 -7.547 -8.908 1.00 90.62 145 GLU A C 1
ATOM 1185 O O . GLU A 1 145 ? 3.300 -7.419 -9.123 1.00 90.62 145 GLU A O 1
ATOM 1190 N N . PHE A 1 146 ? 1.170 -6.856 -9.588 1.00 91.25 146 PHE A N 1
ATOM 1191 C CA . PHE A 1 146 ? 1.516 -5.842 -10.588 1.00 91.25 146 PHE A CA 1
ATOM 1192 C C . PHE A 1 146 ? 2.504 -4.814 -10.015 1.00 91.25 146 PHE A C 1
ATOM 1194 O O . PHE A 1 146 ? 3.598 -4.634 -10.550 1.00 91.25 146 PHE A O 1
ATOM 1201 N N . ALA A 1 147 ? 2.168 -4.177 -8.889 1.00 90.88 147 ALA A N 1
ATOM 1202 C CA . ALA A 1 147 ? 2.980 -3.115 -8.308 1.00 90.88 147 ALA A CA 1
ATOM 1203 C C . ALA A 1 147 ? 4.374 -3.604 -7.903 1.00 90.88 147 ALA A C 1
ATOM 1205 O O . ALA A 1 147 ? 5.384 -2.945 -8.159 1.00 90.88 147 ALA A O 1
ATOM 1206 N N . LYS A 1 148 ? 4.443 -4.795 -7.311 1.00 92.38 148 LYS A N 1
ATOM 1207 C CA . LYS A 1 148 ? 5.694 -5.443 -6.914 1.00 92.38 148 LYS A CA 1
ATOM 1208 C C . LYS A 1 148 ? 6.590 -5.756 -8.112 1.00 92.38 148 LYS A C 1
ATOM 1210 O O . LYS A 1 148 ? 7.788 -5.476 -8.056 1.00 92.38 148 LYS A O 1
ATOM 1215 N N . LEU A 1 149 ? 6.045 -6.339 -9.180 1.00 94.38 149 LEU A N 1
ATOM 1216 C CA . LEU A 1 149 ? 6.819 -6.697 -10.372 1.00 94.38 149 LEU A CA 1
ATOM 1217 C C . L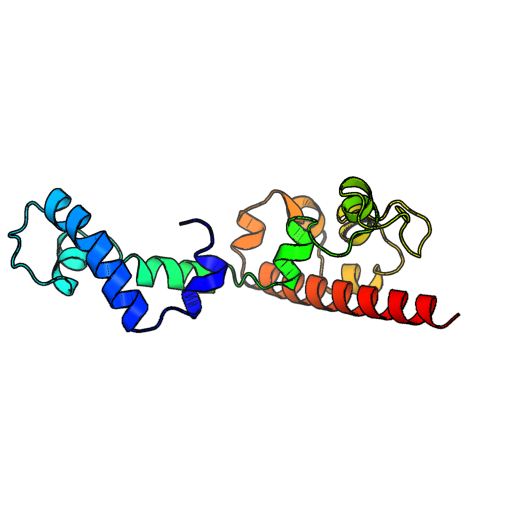EU A 1 149 ? 7.285 -5.456 -11.136 1.00 94.38 149 LEU A C 1
ATOM 1219 O O . LEU A 1 149 ? 8.458 -5.381 -11.508 1.00 94.38 149 LEU A O 1
ATOM 1223 N N . THR A 1 150 ? 6.407 -4.466 -11.289 1.00 92.88 150 THR A N 1
ATOM 1224 C CA . THR A 1 150 ? 6.704 -3.187 -11.940 1.00 92.88 150 THR A CA 1
ATOM 1225 C C . THR A 1 150 ? 7.845 -2.459 -11.232 1.00 92.88 150 THR A C 1
ATOM 1227 O O . THR A 1 150 ? 8.861 -2.167 -11.861 1.00 92.88 150 THR A O 1
ATOM 1230 N N . LEU A 1 151 ? 7.757 -2.249 -9.912 1.00 92.12 151 LEU A N 1
ATOM 1231 C CA . LEU A 1 151 ? 8.824 -1.581 -9.151 1.00 92.12 151 LEU A CA 1
ATOM 1232 C C . LEU A 1 151 ? 10.130 -2.392 -9.135 1.00 92.12 151 LEU A C 1
ATOM 1234 O O . LEU A 1 151 ? 11.219 -1.825 -9.225 1.00 92.12 151 LEU A O 1
ATOM 1238 N N . LYS A 1 152 ? 10.050 -3.729 -9.083 1.00 93.44 152 LYS A N 1
ATOM 1239 C CA . LYS A 1 152 ? 11.236 -4.596 -9.173 1.00 93.44 152 LYS A CA 1
ATOM 1240 C C . LYS A 1 152 ? 11.936 -4.464 -10.526 1.00 93.44 152 LYS A C 1
ATOM 1242 O O . LYS A 1 152 ? 13.165 -4.431 -10.564 1.00 93.44 152 LYS A O 1
ATOM 1247 N N . ARG A 1 153 ? 11.184 -4.415 -11.630 1.00 93.06 153 ARG A N 1
ATOM 1248 C CA . ARG A 1 153 ? 11.746 -4.231 -12.974 1.00 93.06 153 ARG A CA 1
ATOM 1249 C C . ARG A 1 153 ? 12.332 -2.830 -13.139 1.00 93.06 153 ARG A C 1
ATOM 1251 O O . ARG A 1 153 ? 13.449 -2.730 -13.632 1.00 93.06 153 ARG A O 1
ATOM 1258 N N . ARG A 1 154 ? 11.650 -1.791 -12.649 1.00 90.62 154 ARG A N 1
ATOM 1259 C CA . ARG A 1 154 ? 12.168 -0.410 -12.631 1.00 90.62 154 ARG A CA 1
ATOM 1260 C C . ARG A 1 154 ? 13.534 -0.319 -11.967 1.00 90.62 154 ARG A C 1
ATOM 1262 O O . ARG A 1 154 ? 14.472 0.191 -12.569 1.00 90.62 154 ARG A O 1
ATOM 1269 N N . LYS A 1 155 ? 13.667 -0.901 -10.772 1.00 89.94 155 LYS A N 1
ATOM 1270 C CA . LYS A 1 155 ? 14.942 -0.925 -10.050 1.00 89.94 155 LYS A CA 1
ATOM 1271 C C . LYS A 1 155 ? 16.066 -1.560 -10.883 1.00 89.94 155 LYS A C 1
ATOM 1273 O O . LYS A 1 155 ? 17.158 -1.011 -10.942 1.00 89.94 155 LYS A O 1
ATOM 1278 N N . LYS A 1 156 ? 15.781 -2.673 -11.569 1.00 90.62 156 LYS A N 1
ATOM 1279 C CA . LYS A 1 156 ? 16.753 -3.348 -12.445 1.00 90.62 156 LYS A CA 1
ATOM 1280 C C . LYS A 1 156 ? 17.150 -2.515 -13.661 1.00 90.62 156 LYS A C 1
ATOM 1282 O O . LYS A 1 156 ? 18.330 -2.460 -13.976 1.00 90.62 156 LYS A O 1
ATOM 1287 N N . LEU A 1 157 ? 16.183 -1.892 -14.340 1.00 86.75 157 LEU A N 1
ATOM 1288 C CA . LEU A 1 157 ? 16.461 -1.073 -15.525 1.00 86.75 157 LEU A CA 1
ATOM 1289 C C . LEU A 1 157 ? 17.444 0.057 -15.194 1.00 86.75 157 LEU A C 1
ATOM 1291 O O . LEU A 1 157 ? 18.365 0.298 -15.960 1.00 86.75 157 LEU A O 1
ATOM 1295 N N . ARG A 1 158 ? 17.329 0.645 -14.000 1.00 77.12 158 ARG A N 1
ATOM 1296 C CA . ARG A 1 158 ? 18.244 1.688 -13.511 1.00 77.12 158 ARG A CA 1
ATOM 1297 C C . ARG A 1 158 ? 19.632 1.189 -13.148 1.00 77.12 158 ARG A C 1
ATOM 1299 O O . ARG A 1 158 ? 20.621 1.852 -13.433 1.00 77.12 158 ARG A O 1
ATOM 1306 N N . GLU A 1 159 ? 19.722 0.033 -12.493 1.00 81.12 159 GLU A N 1
ATOM 1307 C CA . GLU A 1 159 ? 21.019 -0.578 -12.170 1.00 81.12 159 GLU A CA 1
ATOM 1308 C C . GLU A 1 159 ? 21.828 -0.867 -13.452 1.00 81.12 159 GLU A C 1
ATOM 1310 O O . GLU A 1 159 ? 23.051 -0.721 -13.457 1.00 81.12 159 GLU A O 1
ATOM 1315 N N . CYS A 1 160 ? 21.149 -1.201 -14.555 1.00 69.19 160 CYS A N 1
ATOM 1316 C CA . CYS A 1 160 ? 21.773 -1.368 -15.868 1.00 69.19 160 CYS A CA 1
ATOM 1317 C C . CYS A 1 160 ? 22.252 -0.051 -16.505 1.00 69.19 160 CYS A C 1
ATOM 1319 O O . CYS A 1 160 ? 23.225 -0.082 -17.248 1.00 69.19 160 CYS A O 1
ATOM 1321 N N . GLU A 1 161 ? 21.627 1.091 -16.211 1.00 61.88 161 GLU A N 1
ATOM 1322 C CA . GLU A 1 161 ? 22.098 2.394 -16.705 1.00 61.88 161 GLU A CA 1
ATOM 1323 C C . GLU A 1 161 ? 23.338 2.898 -15.965 1.00 61.88 161 GLU A C 1
ATOM 1325 O O . GLU A 1 161 ? 24.224 3.479 -16.572 1.00 61.88 161 GLU A O 1
ATOM 1330 N N . LEU A 1 162 ? 23.428 2.660 -14.652 1.00 58.38 162 LEU A N 1
ATOM 1331 C CA . LEU A 1 162 ? 24.574 3.093 -13.836 1.00 58.38 162 LEU A CA 1
ATOM 1332 C C . LEU A 1 162 ? 25.860 2.295 -14.111 1.00 58.38 162 LEU A C 1
ATOM 1334 O O . LEU A 1 162 ? 26.909 2.608 -13.552 1.00 58.38 162 LEU A O 1
ATOM 1338 N N . THR A 1 163 ? 25.770 1.233 -14.914 1.00 53.22 163 THR A N 1
ATOM 1339 C CA . THR A 1 163 ? 26.890 0.353 -15.278 1.00 53.22 163 THR A CA 1
ATOM 1340 C C . THR A 1 163 ? 27.368 0.533 -16.724 1.00 53.22 163 THR A C 1
ATOM 1342 O O . THR A 1 163 ? 28.285 -0.181 -17.135 1.00 53.22 163 THR A O 1
ATOM 1345 N N . GLN A 1 164 ? 26.794 1.486 -17.470 1.00 44.34 164 GLN A N 1
ATOM 1346 C CA . GLN A 1 164 ? 27.238 1.9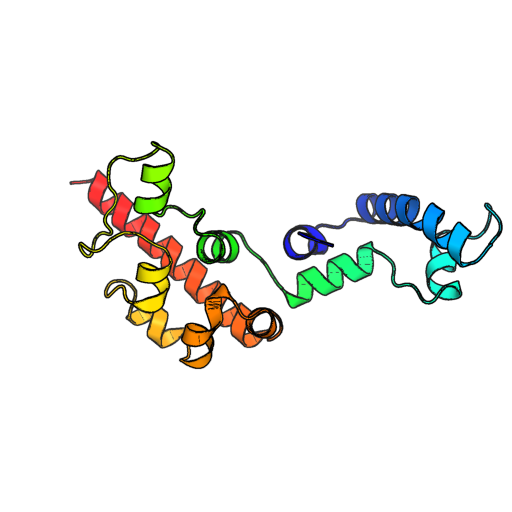20 -18.804 1.00 44.34 164 GLN A CA 1
ATOM 1347 C C . GLN A 1 164 ? 27.921 3.287 -18.737 1.00 44.34 164 GLN A C 1
ATOM 1349 O O . GLN A 1 164 ? 28.883 3.474 -19.514 1.00 44.34 164 GLN A O 1
#

Sequence (164 aa):
MYGAEVWGELVNQIHRNKLLSLQRSILIIVSKAYRTVSTDALPVITGILPIDLKARERSQIYQWNYNVTQILTGHGDFYNKLASFKLHDRVTCECGEIDEVEHVVLNCPLYDDIRINYLESAIVQNWRTNLNFLTNKENIKQFTEFAKLTLKRRKKLRECELTQ

Secondary structure (DSSP, 8-state):
-TTHHHHGGG--HHHHHHHHHHHHHHHHHHHT--TTS-TTHHHHHHTPPPHHHHHHHHHHHH---HHHHHHHHS-SS-HHHHHHTTS-S--B-TTSSB--HHIIIII-GGGHHHHHHH--HHHHTTTTT-TTTTT-HHHHHHHHHHHHHHHHHHHHHHHHHTT-

Foldseek 3Di:
DPCLLPCLVVQDPVNLVVQLVVCQVVLCVQQVDDPPPDSVVSCVSNVNDRPSVVSNVNNVQQVDDPLLCCLQVVVHPFQLVCVVVVNHDDQADPQGHGRTSLCLQAPPPVCPVLNVQQPDPVCNVPVHPDVVCRRDPSSSVSSVSSSVVSSVVSVVVVVVVVVD

Organism: Ladona fulva (NCBI:txid123851)

pLDDT: mean 84.56, std 10.48, range [44.34, 94.94]